Prote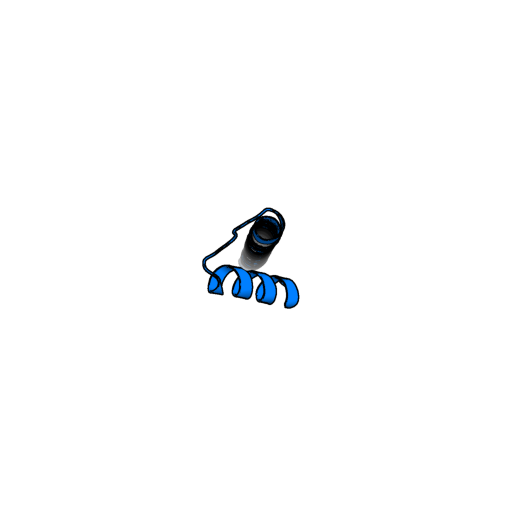in AF-A0A2E7ZF00-F1 (afdb_monomer)

pLDDT: mean 81.48, std 15.9, range [44.12, 97.88]

Solvent-accessible surface area (backbone atoms only — not comparable to full-atom values): 3755 Å² total; per-residue (Å²): 132,80,57,68,65,56,53,52,52,35,52,51,36,49,75,73,76,40,63,87,47,72,70,48,39,50,44,47,53,52,49,53,50,53,55,50,53,52,52,50,52,51,50,52,53,50,53,50,52,52,55,54,54,58,58,64,75,71,76,88,85,81,133

Foldseek 3Di:
DPDPVLVVLLVVQVVVVHDDDDVRVVSVVVNVVVVVVVVVVVVVVVVVVVVVVVVVPPDDPDD

Structure (mmCIF, N/CA/C/O backbone):
dat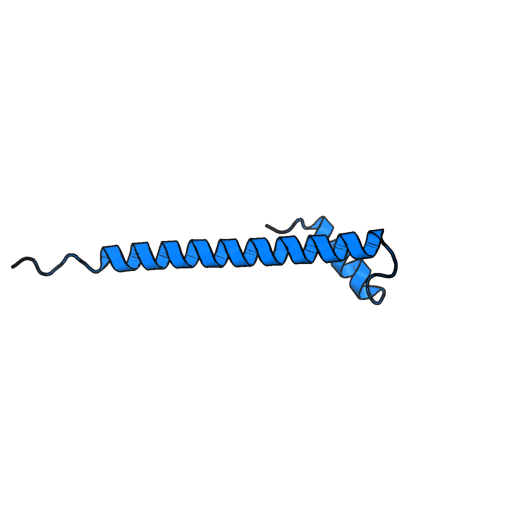a_AF-A0A2E7ZF00-F1
#
_entry.id   AF-A0A2E7ZF00-F1
#
loop_
_atom_site.group_PDB
_atom_site.id
_atom_site.type_symbol
_atom_site.label_atom_id
_atom_site.label_alt_id
_atom_site.label_comp_id
_atom_site.label_asym_id
_atom_site.label_entity_id
_atom_site.label_seq_id
_atom_site.pdbx_PDB_ins_code
_atom_site.Cartn_x
_atom_site.Cartn_y
_atom_site.Cartn_z
_atom_site.occupancy
_atom_site.B_iso_or_equiv
_atom_site.auth_seq_id
_atom_site.auth_comp_id
_atom_site.auth_asym_id
_atom_site.auth_atom_id
_atom_site.pdbx_PDB_model_num
ATOM 1 N N . MET A 1 1 ? -12.096 1.915 4.731 1.00 59.78 1 MET A N 1
ATOM 2 C CA . MET A 1 1 ? -12.368 1.794 3.279 1.00 59.78 1 MET A CA 1
ATOM 3 C C . MET A 1 1 ? -11.138 2.259 2.517 1.00 59.78 1 MET A C 1
ATOM 5 O O . MET A 1 1 ? -10.985 3.448 2.261 1.00 59.78 1 MET A O 1
ATOM 9 N N . ILE A 1 2 ? -10.234 1.334 2.202 1.00 67.19 2 ILE A N 1
ATOM 10 C CA . ILE A 1 2 ? -9.031 1.634 1.415 1.00 67.19 2 ILE A CA 1
ATOM 11 C C . ILE A 1 2 ? -9.431 2.215 0.051 1.00 67.19 2 ILE A C 1
ATOM 13 O O . ILE A 1 2 ? -10.325 1.697 -0.625 1.00 67.19 2 ILE A O 1
ATOM 17 N N . ASN A 1 3 ? -8.770 3.301 -0.358 1.00 82.88 3 ASN A N 1
ATOM 18 C CA . ASN A 1 3 ? -9.009 3.945 -1.646 1.00 82.88 3 ASN A CA 1
ATOM 19 C C . ASN A 1 3 ? -8.750 2.942 -2.792 1.00 82.88 3 ASN A C 1
ATOM 21 O O . ASN A 1 3 ? -7.627 2.464 -2.969 1.00 82.88 3 ASN A O 1
ATOM 25 N N . LYS 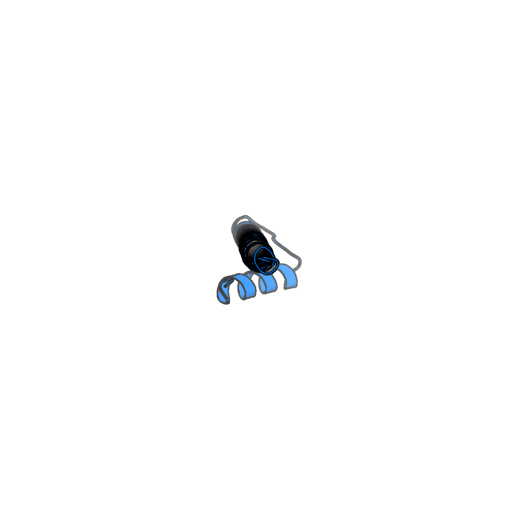A 1 4 ? -9.789 2.631 -3.586 1.00 88.56 4 LYS A N 1
ATOM 26 C CA . LYS A 1 4 ? -9.721 1.663 -4.700 1.00 88.56 4 LYS A CA 1
ATOM 27 C C . LYS A 1 4 ? -8.606 1.991 -5.701 1.00 88.56 4 LYS A C 1
ATOM 29 O O . LYS A 1 4 ? -8.002 1.073 -6.248 1.00 88.56 4 LYS A O 1
ATOM 34 N N . GLN A 1 5 ? -8.314 3.275 -5.918 1.00 92.19 5 GLN A N 1
ATOM 35 C CA . GLN A 1 5 ? -7.247 3.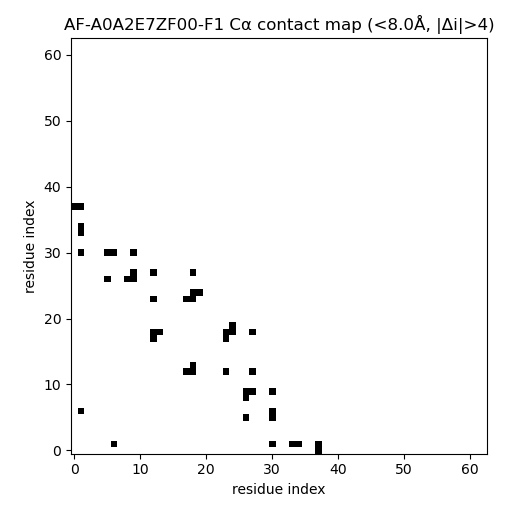712 -6.819 1.00 92.19 5 GLN A CA 1
ATOM 36 C C . GLN A 1 5 ? -5.864 3.420 -6.236 1.00 92.19 5 GLN A C 1
ATOM 38 O O . GLN A 1 5 ? -5.005 2.908 -6.947 1.00 92.19 5 GLN A O 1
ATOM 43 N N . LEU A 1 6 ? -5.655 3.669 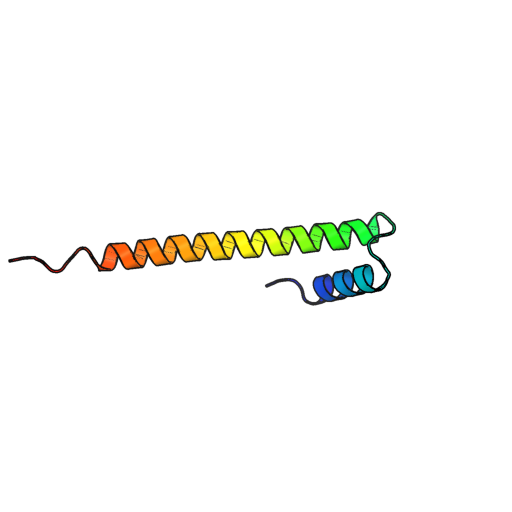-4.938 1.00 93.69 6 LEU A N 1
ATOM 44 C CA . LEU A 1 6 ? -4.382 3.367 -4.281 1.00 93.69 6 LEU A CA 1
ATOM 45 C C . LEU A 1 6 ? -4.086 1.867 -4.302 1.00 93.69 6 LEU A C 1
ATOM 47 O O . LEU A 1 6 ? -2.969 1.473 -4.624 1.00 93.69 6 LEU A O 1
ATOM 51 N N . LYS A 1 7 ? -5.097 1.029 -4.041 1.00 94.50 7 LYS A N 1
ATOM 52 C CA . LYS A 1 7 ? -4.957 -0.428 -4.162 1.00 94.50 7 LYS A CA 1
ATOM 53 C C . LYS A 1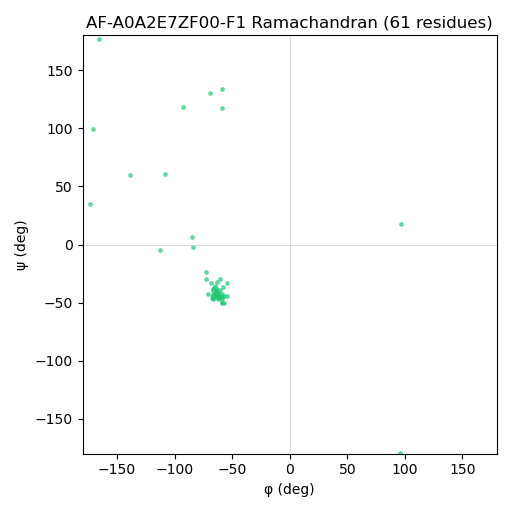 7 ? -4.566 -0.844 -5.584 1.00 94.50 7 LYS A C 1
ATOM 55 O O . LYS A 1 7 ? -3.653 -1.644 -5.746 1.00 94.50 7 LYS A O 1
ATOM 60 N N . ALA A 1 8 ? -5.205 -0.274 -6.608 1.00 96.25 8 ALA A N 1
ATOM 61 C CA . ALA A 1 8 ? -4.866 -0.569 -8.001 1.00 96.25 8 ALA A CA 1
ATOM 62 C C . ALA A 1 8 ? -3.425 -0.154 -8.354 1.00 96.25 8 ALA A C 1
ATOM 64 O O . ALA A 1 8 ? -2.717 -0.901 -9.027 1.00 96.25 8 ALA A O 1
ATOM 65 N N . MET A 1 9 ? -2.970 1.005 -7.864 1.00 95.69 9 MET A N 1
ATOM 66 C CA . MET A 1 9 ? -1.586 1.457 -8.041 1.00 95.69 9 MET A CA 1
ATOM 67 C C . MET A 1 9 ? -0.590 0.545 -7.317 1.00 95.69 9 MET A C 1
ATOM 69 O O . MET A 1 9 ? 0.409 0.150 -7.913 1.00 95.69 9 MET A O 1
ATOM 73 N N . TYR A 1 10 ? -0.877 0.159 -6.073 1.00 96.69 10 TYR A N 1
ATOM 74 C CA . TYR A 1 10 ? -0.075 -0.807 -5.321 1.00 96.69 10 TYR A CA 1
ATOM 75 C C . TYR A 1 10 ? 0.043 -2.142 -6.071 1.00 96.69 10 TYR A C 1
ATOM 77 O O . TYR A 1 10 ? 1.149 -2.630 -6.297 1.00 96.69 10 TYR A O 1
ATOM 85 N N . GLU A 1 11 ? -1.077 -2.707 -6.528 1.00 96.75 11 GLU A N 1
ATOM 86 C CA . GLU A 1 11 ? -1.083 -3.962 -7.286 1.00 96.75 11 GLU A CA 1
ATOM 87 C C . GLU A 1 11 ? -0.284 -3.850 -8.589 1.00 96.75 11 GLU A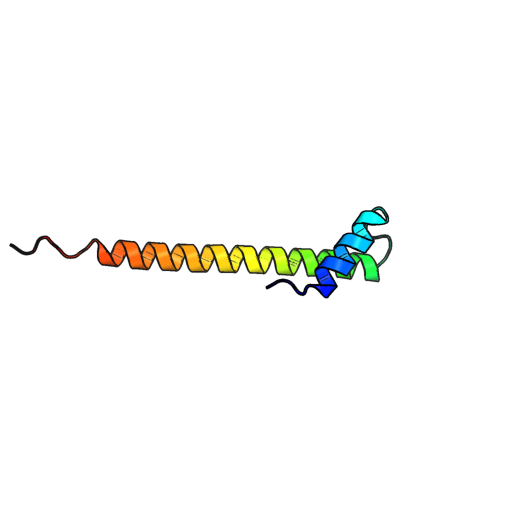 C 1
ATOM 89 O O . GLU A 1 11 ? 0.429 -4.786 -8.952 1.00 96.75 11 GLU A O 1
ATOM 94 N N . ALA A 1 12 ? -0.366 -2.713 -9.286 1.00 97.50 12 ALA A N 1
ATOM 95 C CA . ALA A 1 12 ? 0.434 -2.458 -10.479 1.00 97.50 12 ALA A CA 1
ATOM 96 C C . ALA A 1 12 ? 1.938 -2.415 -10.160 1.00 97.50 12 ALA A C 1
ATOM 98 O O . ALA A 1 12 ? 2.721 -3.065 -10.851 1.00 97.50 12 ALA A O 1
ATOM 99 N N . VAL A 1 13 ? 2.343 -1.723 -9.087 1.00 97.56 13 VAL A N 1
ATOM 100 C CA . VAL A 1 13 ? 3.743 -1.683 -8.626 1.00 97.56 13 VAL A CA 1
ATOM 101 C C . VAL A 1 13 ? 4.245 -3.089 -8.288 1.00 97.56 13 VAL A C 1
ATOM 103 O O . VAL A 1 13 ? 5.315 -3.489 -8.745 1.00 97.56 13 VAL A O 1
ATOM 106 N N . MET A 1 14 ? 3.459 -3.880 -7.555 1.00 97.50 14 MET A N 1
ATOM 107 C CA . MET A 1 14 ? 3.841 -5.247 -7.183 1.00 97.50 14 MET A CA 1
ATOM 108 C C . MET A 1 14 ? 3.931 -6.183 -8.395 1.00 97.50 14 MET A C 1
ATOM 110 O O . MET A 1 14 ? 4.884 -6.954 -8.495 1.00 97.50 14 MET A O 1
ATOM 114 N N . LYS A 1 15 ? 3.012 -6.074 -9.366 1.00 97.75 15 LYS A N 1
ATOM 115 C CA . LYS A 1 15 ? 3.066 -6.835 -10.631 1.00 97.75 15 LYS A CA 1
ATOM 116 C C . LYS A 1 15 ? 4.326 -6.546 -11.452 1.00 97.75 15 LYS A C 1
ATOM 118 O O . LYS A 1 15 ? 4.794 -7.426 -12.165 1.00 97.75 15 LYS A O 1
ATOM 123 N N . LEU A 1 16 ? 4.886 -5.341 -11.342 1.00 96.56 16 LEU A N 1
ATOM 124 C CA . LEU A 1 16 ? 6.113 -4.925 -12.037 1.00 96.56 16 LEU A CA 1
ATOM 125 C C . LEU A 1 16 ? 7.411 -5.316 -11.301 1.00 96.56 16 LEU A C 1
ATOM 127 O O . LEU A 1 16 ? 8.508 -4.936 -11.735 1.00 96.56 16 LEU A O 1
ATOM 131 N N . GLY A 1 17 ? 7.299 -6.082 -10.210 1.00 96.88 17 GLY A N 1
ATOM 132 C CA . GLY A 1 17 ? 8.427 -6.559 -9.409 1.00 96.88 17 GLY A CA 1
ATOM 133 C C . GLY A 1 17 ? 8.731 -5.710 -8.173 1.00 96.88 17 GLY A C 1
ATOM 134 O O . GLY A 1 17 ? 9.826 -5.820 -7.630 1.00 96.88 17 GLY A O 1
ATOM 135 N N . GLY A 1 18 ? 7.789 -4.871 -7.733 1.00 96.44 18 GLY A N 1
ATOM 136 C CA . GLY A 1 18 ? 7.927 -4.042 -6.535 1.00 96.44 18 GLY A CA 1
ATOM 137 C C . GLY A 1 18 ? 8.399 -2.608 -6.815 1.00 96.44 18 GLY A C 1
ATOM 138 O O . GLY A 1 18 ? 8.581 -2.217 -7.974 1.00 96.44 18 GLY A O 1
ATOM 139 N N . PRO A 1 19 ? 8.555 -1.787 -5.759 1.00 97.75 19 PRO A N 1
ATOM 140 C CA . PRO A 1 19 ? 8.929 -0.386 -5.898 1.00 97.75 19 PRO A CA 1
ATOM 141 C C . PRO A 1 19 ? 10.379 -0.246 -6.379 1.00 97.75 19 PRO A C 1
ATOM 143 O O . PRO A 1 19 ? 11.296 -0.843 -5.823 1.00 97.75 19 PRO A O 1
ATOM 146 N N . LYS A 1 20 ? 10.589 0.564 -7.423 1.00 96.50 20 LYS A N 1
ATOM 147 C CA . LYS A 1 20 ? 11.910 0.818 -8.037 1.00 96.50 20 LYS A CA 1
ATOM 148 C C . LYS A 1 20 ? 12.411 2.252 -7.841 1.00 96.50 20 LYS A C 1
ATOM 150 O O . LYS A 1 20 ? 13.523 2.574 -8.240 1.00 96.50 20 LYS A O 1
ATOM 155 N N . GLY A 1 21 ? 11.598 3.123 -7.246 1.00 96.44 21 GLY A N 1
ATOM 156 C CA . GLY A 1 21 ? 11.940 4.520 -6.985 1.00 96.44 21 GLY A CA 1
ATOM 157 C C . GLY A 1 21 ? 10.982 5.189 -6.005 1.00 96.44 21 GLY A C 1
ATOM 158 O O . GLY A 1 21 ? 9.991 4.588 -5.583 1.00 96.44 21 GLY A O 1
ATOM 159 N N . ILE A 1 22 ? 11.268 6.452 -5.674 1.00 96.31 22 ILE A N 1
ATOM 160 C CA . ILE A 1 22 ? 10.588 7.189 -4.598 1.00 96.31 22 ILE A CA 1
ATOM 161 C C . ILE A 1 22 ? 9.063 7.204 -4.752 1.00 96.31 22 ILE A C 1
ATOM 163 O O . ILE A 1 22 ? 8.361 6.884 -3.805 1.00 96.31 22 ILE A O 1
ATOM 167 N N . PHE A 1 23 ? 8.539 7.445 -5.958 1.00 94.06 23 PHE A N 1
ATOM 168 C CA . PHE A 1 23 ? 7.093 7.499 -6.185 1.00 94.06 23 PHE A CA 1
ATOM 169 C C . PHE A 1 23 ? 6.421 6.140 -5.974 1.00 94.06 23 PHE A C 1
ATOM 171 O O . PHE A 1 23 ? 5.383 6.046 -5.325 1.00 94.06 23 PHE A O 1
ATOM 178 N N . THR A 1 24 ? 7.030 5.068 -6.486 1.00 96.88 24 THR A N 1
ATOM 179 C CA . THR A 1 24 ? 6.503 3.710 -6.299 1.00 96.88 24 THR A CA 1
ATOM 180 C C . THR A 1 24 ? 6.615 3.248 -4.851 1.00 96.88 24 THR A C 1
ATOM 182 O O . THR A 1 24 ? 5.736 2.534 -4.381 1.00 96.88 24 THR A O 1
ATOM 185 N N . GLN A 1 25 ? 7.655 3.687 -4.136 1.00 97.88 25 GLN A N 1
ATOM 186 C CA . GLN A 1 25 ? 7.811 3.407 -2.714 1.00 97.88 25 GLN A CA 1
ATOM 187 C C . GLN A 1 25 ? 6.728 4.125 -1.904 1.00 97.88 25 GLN A C 1
ATOM 189 O O . GLN A 1 25 ? 6.047 3.480 -1.117 1.00 97.88 25 GLN A O 1
ATOM 194 N N . SER A 1 26 ? 6.467 5.408 -2.182 1.00 97.44 26 SER A N 1
ATOM 195 C CA . SER A 1 26 ? 5.402 6.166 -1.513 1.00 97.44 26 SER A CA 1
ATOM 196 C C . SER A 1 26 ? 4.017 5.534 -1.687 1.00 97.44 26 SER A C 1
ATOM 198 O O . SER A 1 26 ? 3.229 5.537 -0.749 1.00 97.44 26 SER A O 1
ATOM 200 N N . ILE A 1 27 ? 3.718 4.950 -2.854 1.00 96.19 27 ILE A N 1
ATOM 201 C CA . ILE A 1 27 ? 2.463 4.210 -3.083 1.00 96.19 27 ILE A CA 1
ATOM 202 C C . ILE A 1 27 ? 2.368 2.985 -2.162 1.00 96.19 27 ILE A C 1
ATOM 204 O O . ILE A 1 27 ? 1.312 2.725 -1.584 1.00 96.19 27 ILE A O 1
ATOM 208 N N . VAL A 1 28 ? 3.460 2.227 -2.037 1.00 96.44 28 VAL A N 1
ATOM 209 C CA . VAL A 1 28 ? 3.526 1.030 -1.187 1.00 96.44 28 VAL A CA 1
ATOM 210 C C . VAL A 1 28 ? 3.403 1.398 0.290 1.00 96.44 28 VAL A C 1
ATOM 212 O O . VAL A 1 28 ? 2.611 0.784 1.005 1.00 96.44 28 VAL A O 1
ATOM 215 N N . ASP A 1 29 ? 4.134 2.418 0.732 1.00 96.56 29 ASP A N 1
ATOM 216 C CA . ASP A 1 29 ? 4.132 2.879 2.121 1.00 96.56 29 ASP A CA 1
ATOM 217 C C . ASP A 1 29 ? 2.745 3.377 2.535 1.00 96.56 29 ASP A C 1
ATOM 219 O O . ASP A 1 29 ? 2.226 2.985 3.582 1.00 96.56 29 ASP A O 1
ATOM 223 N N . GLU A 1 30 ? 2.105 4.176 1.680 1.00 94.38 30 GLU A N 1
ATOM 224 C CA . GLU A 1 30 ? 0.765 4.699 1.933 1.00 94.38 30 GLU A CA 1
ATOM 225 C C . GLU A 1 30 ? -0.280 3.580 1.988 1.00 94.38 30 GLU A C 1
ATOM 227 O O . GLU A 1 30 ? -1.138 3.566 2.872 1.00 94.38 30 GLU A O 1
ATOM 232 N N . TYR A 1 31 ? -0.194 2.598 1.084 1.00 94.31 31 TYR A N 1
ATOM 233 C CA . TYR A 1 31 ? -1.094 1.448 1.115 1.00 94.31 31 TYR A CA 1
ATOM 234 C C . TYR A 1 31 ? -0.947 0.657 2.421 1.00 94.31 31 TYR A C 1
ATOM 236 O O . TYR A 1 31 ? -1.949 0.348 3.067 1.00 94.31 31 TYR A O 1
ATOM 244 N N . HIS A 1 32 ? 0.285 0.372 2.853 1.00 93.81 32 HIS A N 1
ATOM 245 C CA . HIS A 1 32 ? 0.528 -0.327 4.117 1.00 93.81 32 HIS A CA 1
ATOM 246 C C . HIS A 1 32 ? 0.051 0.466 5.333 1.00 93.81 32 HIS A C 1
ATOM 248 O O . HIS A 1 32 ? -0.516 -0.124 6.256 1.00 93.81 32 HIS A O 1
ATOM 254 N N . ARG A 1 33 ? 0.236 1.790 5.331 1.00 92.75 33 ARG A N 1
ATOM 255 C CA . ARG A 1 33 ? -0.261 2.672 6.390 1.00 92.75 33 ARG A CA 1
ATOM 256 C C . ARG A 1 33 ? -1.776 2.559 6.533 1.00 92.75 33 ARG A C 1
ATOM 258 O O . ARG A 1 33 ? -2.256 2.289 7.629 1.00 92.75 33 ARG A O 1
ATOM 265 N N . LEU A 1 34 ? -2.515 2.655 5.427 1.00 89.50 34 LEU A N 1
ATOM 266 C CA . LEU A 1 34 ? -3.977 2.552 5.446 1.00 89.50 34 LEU A CA 1
ATOM 267 C C . LEU A 1 34 ? -4.479 1.160 5.845 1.00 89.50 34 LEU A C 1
ATOM 269 O O . LEU A 1 34 ? -5.467 1.057 6.567 1.00 89.50 34 LEU A O 1
ATOM 273 N N . VAL A 1 35 ? -3.810 0.089 5.407 1.00 87.00 35 VAL A N 1
ATOM 274 C CA . VAL A 1 35 ? -4.153 -1.284 5.824 1.00 87.00 35 VAL A CA 1
ATOM 275 C C . VAL A 1 35 ? -3.969 -1.454 7.333 1.00 87.00 35 VAL A C 1
ATOM 277 O O . VAL A 1 35 ? -4.805 -2.069 7.994 1.00 87.00 35 VAL A O 1
ATOM 280 N N . LYS A 1 36 ? -2.891 -0.894 7.891 1.00 87.44 36 LYS A N 1
ATOM 281 C CA . LYS A 1 36 ? -2.620 -0.944 9.329 1.00 87.44 36 LYS A CA 1
ATOM 282 C C . LYS A 1 36 ? -3.651 -0.142 10.126 1.00 87.44 36 LYS A C 1
ATOM 284 O O . LYS A 1 36 ? -4.200 -0.671 11.087 1.00 87.44 36 LYS A O 1
ATOM 289 N N . GLU A 1 37 ? -3.948 1.085 9.702 1.00 84.81 37 GLU A N 1
ATOM 290 C CA . GLU A 1 37 ? -4.972 1.932 10.329 1.00 84.81 37 GLU A CA 1
ATOM 291 C C . GLU A 1 37 ? -6.356 1.252 10.306 1.00 84.81 37 GLU A C 1
ATOM 293 O O . GLU A 1 37 ? -7.056 1.233 11.317 1.00 84.81 37 GLU A O 1
ATOM 298 N N . GLU A 1 38 ? -6.747 0.622 9.191 1.00 80.12 38 GLU A N 1
ATOM 299 C CA . GLU A 1 38 ? -8.024 -0.103 9.095 1.00 80.12 38 GLU A CA 1
ATOM 300 C C . GLU A 1 38 ? -8.083 -1.305 10.052 1.00 80.12 38 GLU A C 1
ATOM 302 O O . GLU A 1 38 ? -9.098 -1.504 10.724 1.00 80.12 38 GLU A O 1
ATOM 307 N N . ALA A 1 39 ? -6.990 -2.063 10.180 1.00 76.62 39 ALA A N 1
ATOM 308 C CA . ALA A 1 39 ? -6.897 -3.174 11.128 1.00 76.62 39 ALA A CA 1
ATOM 309 C C . ALA A 1 39 ? -6.955 -2.706 12.596 1.00 76.62 39 ALA A C 1
ATOM 311 O O . ALA A 1 39 ? -7.577 -3.364 13.435 1.00 76.62 39 ALA A O 1
ATOM 312 N N . GLU A 1 40 ? -6.338 -1.566 12.918 1.00 77.56 40 GLU A N 1
ATOM 313 C CA . GLU A 1 40 ? -6.380 -0.972 14.259 1.00 77.56 40 GLU A CA 1
ATOM 314 C C . GLU A 1 40 ? -7.793 -0.495 14.624 1.00 77.56 40 GLU A C 1
ATOM 316 O O . GLU A 1 40 ? -8.286 -0.824 15.707 1.00 77.56 40 GLU A O 1
ATOM 321 N N . LEU A 1 41 ? -8.490 0.175 13.702 1.00 73.88 41 LEU A N 1
ATOM 322 C CA . LEU A 1 41 ? -9.887 0.590 13.886 1.00 73.88 41 LEU A CA 1
ATOM 323 C C . LEU A 1 41 ? -10.830 -0.614 14.039 1.00 73.88 41 LEU A C 1
ATOM 325 O O . LEU A 1 41 ? -11.735 -0.613 14.880 1.00 73.88 41 LEU A O 1
ATOM 329 N N . GLU A 1 42 ? -10.627 -1.678 13.259 1.00 75.69 42 GLU A N 1
ATOM 330 C CA . GLU A 1 42 ? -11.402 -2.914 13.403 1.00 75.69 42 GLU A CA 1
ATOM 331 C C . GLU A 1 42 ? -11.174 -3.559 14.782 1.00 75.69 42 GLU A C 1
ATOM 333 O O . GLU A 1 42 ? -12.118 -4.021 15.432 1.00 75.69 42 GLU A O 1
ATOM 338 N N . LEU A 1 43 ? -9.933 -3.563 15.273 1.00 71.38 43 LEU A N 1
ATOM 339 C CA . LEU A 1 43 ? -9.604 -4.088 16.596 1.00 71.38 43 LEU A CA 1
ATOM 340 C C . LEU A 1 43 ? -10.221 -3.245 17.720 1.00 71.38 43 LEU A C 1
ATOM 342 O O . LEU A 1 43 ? -10.770 -3.803 18.675 1.00 71.38 43 LEU A O 1
ATOM 346 N N . GLU A 1 44 ? -10.151 -1.919 17.624 1.00 71.38 44 GLU A N 1
ATOM 347 C CA . GLU A 1 44 ? -10.737 -0.998 18.601 1.00 71.38 44 GLU A CA 1
ATOM 348 C C . GLU A 1 44 ? -12.261 -1.156 18.672 1.00 71.38 44 GLU A C 1
ATOM 350 O O . GLU A 1 44 ? -12.826 -1.352 19.752 1.00 71.38 44 GLU A O 1
ATOM 355 N N . THR A 1 45 ? -12.934 -1.198 17.523 1.00 71.25 45 THR A N 1
ATOM 356 C CA . THR A 1 45 ? -14.389 -1.405 17.467 1.00 71.25 45 THR A CA 1
ATOM 357 C C . THR A 1 45 ? -14.809 -2.777 18.003 1.00 71.25 45 THR A C 1
ATOM 359 O O . THR A 1 45 ? -15.815 -2.870 18.713 1.00 71.25 45 THR A O 1
ATOM 362 N N . LYS A 1 46 ? -14.037 -3.846 17.752 1.00 74.38 46 LYS A N 1
ATOM 363 C CA . LYS A 1 46 ? -14.264 -5.174 18.358 1.00 74.38 46 LYS A CA 1
ATOM 364 C C . LYS A 1 46 ? -14.122 -5.143 19.882 1.00 74.38 46 LYS A C 1
ATOM 366 O O . LYS A 1 46 ? -14.986 -5.688 20.568 1.00 74.38 46 LYS A O 1
ATOM 371 N N . LYS A 1 47 ? -13.092 -4.481 20.425 1.00 71.81 47 LYS A N 1
ATOM 372 C CA . LYS A 1 47 ? -12.914 -4.305 21.883 1.00 71.81 47 LYS A CA 1
ATOM 373 C C . LYS A 1 47 ? -14.102 -3.577 22.508 1.00 71.81 47 LYS A C 1
ATOM 375 O O . LYS A 1 47 ? -14.634 -4.032 23.522 1.00 71.81 47 LYS A O 1
ATOM 380 N N . ILE A 1 48 ? -14.556 -2.496 21.872 1.00 69.75 48 ILE A N 1
ATOM 381 C CA . ILE A 1 48 ? -15.744 -1.749 22.298 1.00 69.75 48 ILE A CA 1
ATOM 382 C C . ILE A 1 48 ? -16.971 -2.670 22.299 1.00 69.75 48 ILE A C 1
ATOM 384 O O . ILE A 1 48 ? -17.634 -2.787 23.330 1.00 69.75 48 ILE A O 1
ATOM 388 N N . ARG A 1 49 ? -17.237 -3.403 21.207 1.00 63.66 49 ARG A N 1
ATOM 389 C CA . ARG A 1 49 ? -18.367 -4.350 21.121 1.00 63.66 49 ARG A CA 1
ATOM 390 C C . ARG A 1 49 ? -18.337 -5.415 22.219 1.00 63.66 49 ARG A C 1
ATOM 392 O O . ARG A 1 49 ? -19.365 -5.648 22.845 1.00 63.66 49 ARG A O 1
ATOM 399 N N . ILE A 1 50 ? -17.178 -6.012 22.502 1.00 69.31 50 ILE A N 1
ATOM 400 C CA . ILE A 1 50 ? -17.027 -6.997 23.589 1.00 69.31 50 ILE A CA 1
ATOM 401 C C . ILE A 1 50 ? -17.328 -6.359 24.950 1.00 69.31 50 ILE A C 1
ATOM 403 O O . ILE A 1 50 ? -18.023 -6.955 25.771 1.00 69.31 50 ILE A O 1
ATOM 407 N N . SER A 1 51 ? -16.843 -5.138 25.197 1.00 65.94 51 SER A N 1
ATOM 408 C CA . SER A 1 51 ? -17.109 -4.434 26.456 1.00 65.94 51 SER A CA 1
ATOM 409 C C . SER A 1 51 ? -18.595 -4.099 26.651 1.00 65.94 51 SER A C 1
ATOM 411 O O . SER A 1 51 ? -19.096 -4.208 27.769 1.00 65.94 51 SER A O 1
ATOM 413 N N . PHE A 1 52 ? -19.315 -3.763 25.573 1.00 64.12 52 PHE A N 1
ATOM 414 C CA . PHE A 1 52 ? -20.769 -3.584 25.600 1.00 64.12 52 PHE A CA 1
AT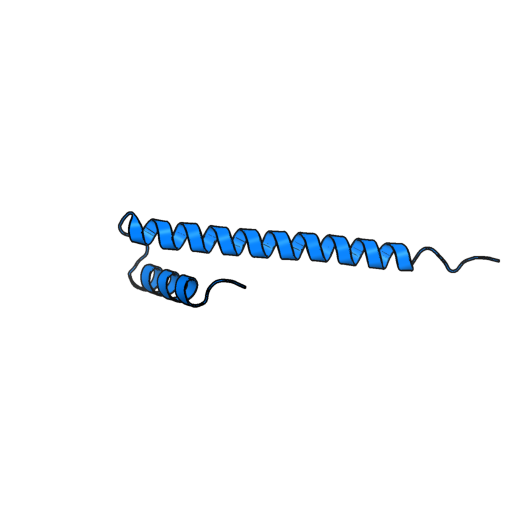OM 415 C C . PHE A 1 52 ? -21.500 -4.900 25.877 1.00 64.12 52 PHE A C 1
ATOM 417 O O . PHE A 1 52 ? -22.375 -4.920 26.738 1.00 64.12 52 PHE A O 1
ATOM 424 N N . LEU A 1 53 ? -21.111 -5.996 25.215 1.00 68.38 53 LEU A N 1
ATOM 425 C CA . LEU A 1 53 ? -21.700 -7.320 25.442 1.00 68.38 53 LEU A CA 1
ATOM 426 C C . LEU A 1 53 ? -21.537 -7.757 26.908 1.00 68.38 53 LEU A C 1
ATOM 428 O O . LEU A 1 53 ? -22.504 -8.128 27.562 1.00 68.38 53 LEU A O 1
ATOM 432 N N . LYS A 1 54 ? -20.330 -7.589 27.466 1.00 65.94 54 LYS A N 1
ATOM 433 C CA . LYS A 1 54 ? -20.020 -7.927 28.864 1.00 65.94 54 LYS A CA 1
ATOM 434 C C . LYS A 1 54 ? -20.819 -7.108 29.884 1.00 65.94 54 LYS A C 1
ATOM 436 O O . LYS A 1 54 ? -21.121 -7.620 30.955 1.00 65.94 54 LYS A O 1
ATOM 441 N N . LYS A 1 55 ? -21.156 -5.848 29.579 1.00 61.41 55 LYS A N 1
ATOM 442 C CA . LYS A 1 55 ? -22.027 -5.024 30.439 1.00 61.41 55 LYS A CA 1
ATOM 443 C C . LYS A 1 55 ? -23.495 -5.465 30.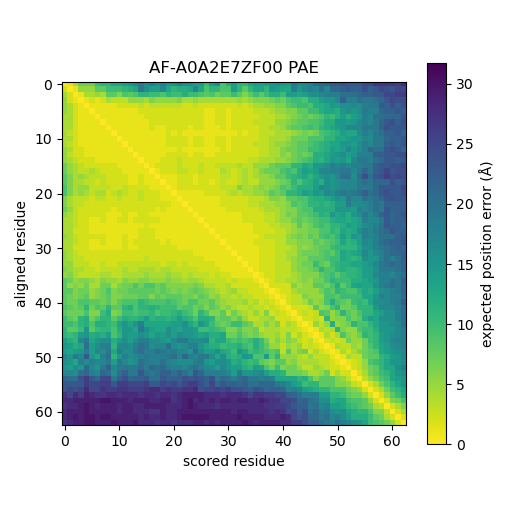393 1.00 61.41 55 LYS A C 1
ATOM 445 O O . LYS A 1 55 ? -24.220 -5.187 31.341 1.00 61.41 55 LYS A O 1
ATOM 450 N N . GLY A 1 56 ? -23.923 -6.136 29.322 1.00 58.28 56 GLY A N 1
ATOM 451 C CA . GLY A 1 56 ? -25.263 -6.720 29.207 1.00 58.28 56 GLY A CA 1
ATOM 452 C C . GLY A 1 56 ? -25.463 -7.970 30.071 1.00 58.28 56 GLY A C 1
ATOM 453 O O . GLY A 1 56 ? -26.564 -8.188 30.561 1.00 58.28 56 GLY A O 1
ATOM 454 N N . ASP A 1 57 ? -24.397 -8.736 30.329 1.00 55.03 57 ASP A N 1
ATOM 455 C CA . ASP A 1 57 ? -24.455 -9.978 31.122 1.00 55.03 57 ASP A CA 1
ATOM 456 C C . ASP A 1 57 ? -24.380 -9.762 32.646 1.00 55.03 57 ASP A C 1
ATOM 458 O O . ASP A 1 57 ? -24.503 -10.707 33.426 1.00 55.03 57 ASP A O 1
ATOM 462 N N . THR A 1 58 ? -24.222 -8.520 33.109 1.00 59.12 58 THR A N 1
ATOM 463 C CA . THR A 1 58 ? -24.280 -8.173 34.536 1.00 59.12 58 THR A CA 1
ATOM 464 C C . THR A 1 58 ? -25.558 -7.412 34.863 1.00 59.12 58 THR A C 1
ATOM 466 O O . THR A 1 58 ? -25.488 -6.263 35.282 1.00 59.12 58 THR A O 1
ATOM 469 N N . ASN A 1 59 ? -26.727 -8.019 34.640 1.00 55.38 59 ASN A N 1
ATOM 470 C CA . ASN A 1 59 ? -27.895 -7.810 35.504 1.00 55.38 59 ASN A CA 1
ATOM 471 C C . ASN A 1 59 ? -29.030 -8.785 35.177 1.00 55.38 59 ASN A C 1
ATOM 473 O O . ASN A 1 59 ? -29.829 -8.576 34.270 1.00 55.38 59 ASN A O 1
ATOM 477 N N . GLY A 1 60 ? -29.110 -9.834 35.993 1.00 51.03 60 GLY A N 1
ATOM 478 C CA . GLY A 1 60 ? -30.205 -10.797 35.996 1.00 51.03 60 GLY A CA 1
ATOM 479 C C . GLY A 1 60 ? -30.116 -11.802 37.144 1.00 51.03 60 GLY A C 1
ATOM 480 O O . GLY A 1 60 ? -30.452 -12.964 36.963 1.00 51.03 60 GLY A O 1
ATOM 481 N N . LYS A 1 61 ? -29.620 -11.385 38.316 1.00 50.00 61 LYS A N 1
ATOM 482 C CA . LYS A 1 61 ? -29.818 -12.119 39.576 1.00 50.00 61 LYS A CA 1
ATOM 483 C C . LYS A 1 61 ? -30.104 -11.121 40.696 1.00 50.00 61 LYS A C 1
ATOM 485 O O . LYS A 1 61 ? -29.328 -10.950 41.628 1.00 50.00 61 LYS A O 1
ATOM 490 N N . GLY A 1 62 ? -31.189 -10.374 40.502 1.00 56.81 62 GLY A N 1
ATOM 491 C CA . GLY A 1 62 ? -31.914 -9.727 41.586 1.00 56.81 62 GLY A CA 1
ATOM 492 C C . GLY A 1 62 ? -33.023 -10.677 42.028 1.00 56.81 62 GLY A C 1
ATOM 493 O O . GLY A 1 62 ? -33.886 -10.980 41.209 1.00 56.81 62 GLY A O 1
ATOM 494 N N . ASN A 1 63 ? -32.937 -11.096 43.295 1.00 44.12 63 ASN A N 1
ATOM 495 C CA . ASN A 1 63 ? -33.816 -11.982 44.077 1.00 44.12 63 ASN A CA 1
ATOM 496 C C . ASN A 1 63 ? -33.953 -13.438 43.615 1.00 44.12 63 ASN A C 1
ATOM 498 O O . ASN A 1 63 ? -34.654 -13.712 42.621 1.00 44.12 63 ASN A O 1
#

Mean predicted aligned error: 9.98 Å

Secondary structure (DSSP, 8-state):
---HHHHHHHHHHHHTTS--SHHHHHHHHHHHHHHHHHHHHHHHHHHHHHHHHHHHSS-----

Radius of gyration: 20.27 Å; Cα contacts (8 Å, |Δi|>4): 23; chains: 1; bounding box: 46×20×56 Å

Sequence (63 aa):
MINKQLKAMYEAVMKLGGPKGIFTQSIVDEYHRLVKEEAELELETKKIRISFLKKGDTNGKGN